Protein AF-A0A4D7AX59-F1 (afdb_monomer_lite)

Radius of gyration: 14.06 Å; chains: 1; bounding box: 35×27×34 Å

pLDDT: mean 83.01, std 13.55, range [35.59, 96.44]

Foldseek 3Di:
DQQLALADAHPQLVVLVVCCVVQQWVLQQWDDDQFKIKTAGPDFDDDVPFTFGIKIWHDPDPVSCVVCVSNIDDDPHDHDPTKTKTKTLDPQVVVQVCCCVPNNDHDVQKDWDWDADPVDPNIIITIMDGHDPD

Organism: NCBI:txid1940610

Sequence (134 aa):
MRQLACRGQPAFASAVLYLGRRSVIGIDRKEGYDSITCWRTTRPTSIRGLPVHAVCGYDNDQLTQLLHPQLFSRARGTAPPSTFAIVTSAPAATAQAWATQNLGEPAPRSRWIVEASPLYSGYSELRCATSGAD

Structure (mmCIF, N/CA/C/O backbone):
data_AF-A0A4D7AX59-F1
#
_entry.id   AF-A0A4D7AX59-F1
#
loop_
_atom_site.group_PDB
_atom_site.id
_atom_site.type_symbol
_atom_site.label_atom_id
_atom_site.label_alt_id
_atom_site.label_comp_id
_atom_site.label_asym_id
_atom_site.label_entity_id
_atom_site.label_seq_id
_atom_site.pdbx_PDB_ins_code
_atom_site.Cartn_x
_atom_site.Cartn_y
_atom_site.Cartn_z
_atom_site.occupancy
_atom_site.B_iso_or_equiv
_atom_site.auth_seq_id
_atom_site.auth_comp_id
_atom_site.auth_asym_id
_atom_site.auth_atom_id
_atom_site.pdbx_PDB_model_num
ATOM 1 N N . MET A 1 1 ? 1.984 -14.821 10.572 1.00 36.28 1 MET A N 1
ATOM 2 C CA . MET A 1 1 ? 1.320 -13.500 10.468 1.00 36.28 1 MET A CA 1
ATOM 3 C C . MET A 1 1 ? 2.185 -12.396 11.117 1.00 36.28 1 MET A C 1
ATOM 5 O O . MET A 1 1 ? 1.709 -11.677 11.978 1.00 36.28 1 MET A O 1
ATOM 9 N N . ARG A 1 2 ? 3.478 -12.285 10.745 1.00 42.78 2 ARG A N 1
ATOM 10 C CA . ARG A 1 2 ? 4.468 -11.353 11.349 1.00 42.78 2 ARG A CA 1
ATOM 11 C C . ARG A 1 2 ? 5.002 -10.282 10.372 1.00 42.78 2 ARG A C 1
ATOM 13 O O . ARG A 1 2 ? 5.809 -9.459 10.772 1.00 42.78 2 ARG A O 1
ATOM 20 N N . GLN A 1 3 ? 4.563 -10.294 9.109 1.00 45.09 3 GLN A N 1
ATOM 21 C CA . GLN A 1 3 ? 5.112 -9.448 8.031 1.00 45.09 3 GLN A CA 1
ATOM 22 C C . GLN A 1 3 ? 4.476 -8.051 7.918 1.00 45.09 3 GLN A C 1
ATOM 24 O O . GLN A 1 3 ? 4.989 -7.221 7.183 1.00 45.09 3 GLN A O 1
ATOM 29 N N . LEU A 1 4 ? 3.395 -7.777 8.656 1.00 53.56 4 LEU A N 1
ATOM 30 C CA . LEU A 1 4 ? 2.784 -6.443 8.767 1.00 53.56 4 LEU A CA 1
ATOM 31 C C . LEU A 1 4 ? 3.225 -5.712 10.043 1.00 53.56 4 LEU A C 1
ATOM 33 O O . LEU A 1 4 ? 2.526 -4.833 10.518 1.00 53.56 4 LEU A O 1
ATOM 37 N N . ALA A 1 5 ? 4.339 -6.102 10.659 1.00 62.59 5 ALA A N 1
ATOM 38 C CA . ALA A 1 5 ? 4.890 -5.353 11.781 1.00 62.59 5 ALA A CA 1
ATOM 39 C C . ALA A 1 5 ? 5.864 -4.304 11.234 1.00 62.59 5 ALA A C 1
ATOM 41 O O . ALA A 1 5 ? 6.707 -4.645 10.405 1.00 62.59 5 ALA A O 1
ATOM 42 N N . CYS A 1 6 ? 5.808 -3.061 11.722 1.00 72.38 6 CYS A N 1
ATOM 43 C CA . CYS A 1 6 ? 6.794 -2.032 11.373 1.00 72.38 6 CYS A CA 1
ATOM 44 C C . CYS A 1 6 ? 8.101 -2.253 12.154 1.00 72.38 6 CYS A C 1
ATOM 46 O O . CYS A 1 6 ? 8.509 -1.444 12.982 1.00 72.38 6 CYS A O 1
ATOM 48 N N . ARG A 1 7 ? 8.702 -3.433 11.949 1.00 68.56 7 ARG A N 1
ATOM 49 C CA . ARG A 1 7 ? 9.984 -3.880 12.522 1.00 68.56 7 ARG A CA 1
ATOM 50 C C . ARG A 1 7 ? 11.114 -3.908 11.490 1.00 68.56 7 ARG A C 1
ATOM 52 O O . ARG A 1 7 ? 12.261 -4.115 11.857 1.00 68.56 7 ARG A O 1
ATOM 59 N N . GLY A 1 8 ? 10.766 -3.742 10.221 1.00 66.44 8 GLY A N 1
ATOM 60 C CA . GLY A 1 8 ? 11.649 -3.738 9.064 1.00 66.44 8 GLY A CA 1
ATOM 61 C C . GLY A 1 8 ? 10.801 -3.677 7.797 1.00 66.44 8 GLY A C 1
ATOM 62 O O . GLY A 1 8 ? 9.606 -3.991 7.835 1.00 66.44 8 GLY A O 1
ATOM 63 N N . GLN A 1 9 ? 11.392 -3.257 6.682 1.00 64.56 9 GLN A N 1
ATOM 64 C CA . GLN A 1 9 ? 10.681 -3.254 5.407 1.00 64.56 9 GLN A CA 1
ATOM 65 C C . GLN A 1 9 ? 10.483 -4.695 4.919 1.00 64.56 9 GLN A C 1
ATOM 67 O O . GLN A 1 9 ? 11.432 -5.484 4.940 1.00 64.56 9 GLN A O 1
ATOM 72 N N . PRO A 1 10 ? 9.265 -5.091 4.513 1.00 66.75 10 PRO A N 1
ATOM 73 C CA . PRO A 1 10 ? 9.061 -6.417 3.951 1.00 66.75 10 PRO A CA 1
ATOM 74 C C . PRO A 1 10 ? 9.767 -6.514 2.593 1.00 66.75 10 PRO A C 1
ATOM 76 O O . PRO A 1 10 ? 9.719 -5.575 1.803 1.00 66.75 10 PRO A O 1
ATOM 79 N N . ALA A 1 11 ? 10.364 -7.673 2.300 1.00 76.31 11 ALA A N 1
ATOM 80 C CA . ALA A 1 11 ? 10.923 -7.960 0.981 1.00 76.31 11 ALA A CA 1
ATOM 81 C C . ALA A 1 11 ? 9.810 -7.883 -0.077 1.00 76.31 11 ALA A C 1
ATOM 83 O O . ALA A 1 11 ? 8.928 -8.751 -0.136 1.00 76.31 11 ALA A O 1
ATOM 84 N N . PHE A 1 12 ? 9.840 -6.826 -0.887 1.00 81.06 12 PHE A N 1
ATOM 85 C CA . PHE A 1 12 ? 8.729 -6.425 -1.744 1.00 81.06 12 PHE A CA 1
ATOM 86 C C . PHE A 1 12 ? 8.370 -7.508 -2.761 1.00 81.06 12 PHE A C 1
ATOM 88 O O . PHE A 1 12 ? 7.222 -7.959 -2.807 1.00 81.06 12 PHE A O 1
ATOM 95 N N . ALA A 1 13 ? 9.363 -7.999 -3.510 1.00 86.06 13 ALA A N 1
ATOM 96 C CA . ALA A 1 13 ? 9.144 -9.020 -4.530 1.00 86.06 13 ALA A CA 1
ATOM 97 C C . ALA A 1 13 ? 8.510 -10.292 -3.947 1.00 86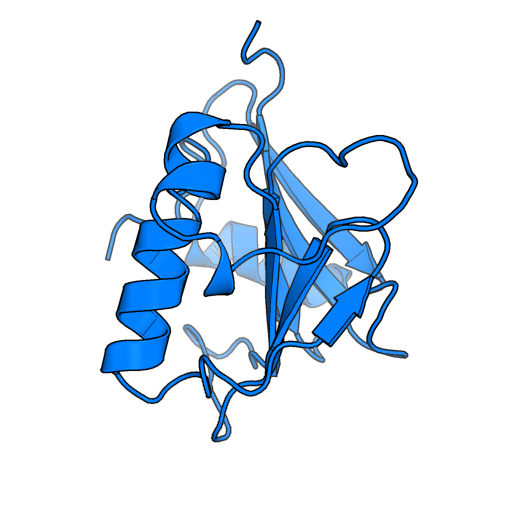.06 13 ALA A C 1
ATOM 99 O O . ALA A 1 13 ? 7.544 -10.819 -4.498 1.00 86.06 13 ALA A O 1
ATOM 100 N N . SER A 1 14 ? 8.987 -10.747 -2.784 1.00 85.88 14 SER A N 1
ATOM 101 C CA . SER A 1 14 ? 8.437 -11.930 -2.109 1.00 85.88 14 SER A CA 1
ATOM 102 C C . SER A 1 14 ? 6.974 -11.736 -1.703 1.00 85.88 14 SER A C 1
ATOM 104 O O . SER A 1 14 ? 6.156 -12.639 -1.894 1.00 85.88 14 SER A O 1
ATOM 106 N N . ALA A 1 15 ? 6.624 -10.560 -1.173 1.00 86.75 15 ALA A N 1
ATOM 107 C CA . ALA A 1 15 ? 5.253 -10.243 -0.785 1.00 86.75 15 ALA A CA 1
ATOM 108 C C . ALA A 1 15 ? 4.315 -10.200 -2.003 1.00 86.75 15 ALA A C 1
ATOM 110 O O . ALA A 1 15 ? 3.265 -10.845 -1.994 1.00 86.75 15 ALA A O 1
ATOM 111 N N . VAL A 1 16 ? 4.711 -9.508 -3.075 1.00 89.75 16 VAL A N 1
ATOM 112 C CA . VAL A 1 16 ? 3.919 -9.397 -4.311 1.00 89.75 16 VAL A CA 1
ATOM 113 C C . VAL A 1 16 ? 3.742 -10.762 -4.979 1.00 89.75 16 VAL A C 1
ATOM 115 O O . VAL A 1 16 ? 2.620 -11.138 -5.319 1.00 89.75 16 VAL A O 1
ATOM 118 N N . LEU A 1 17 ? 4.810 -11.558 -5.097 1.00 91.19 17 LEU A N 1
ATOM 119 C CA . LEU A 1 17 ? 4.739 -12.914 -5.653 1.00 91.19 17 LEU A CA 1
ATOM 120 C C . LEU A 1 17 ? 3.806 -13.813 -4.837 1.00 91.19 17 LEU A C 1
ATOM 122 O O . LEU A 1 17 ? 3.019 -14.571 -5.410 1.00 91.19 17 LEU A O 1
ATOM 126 N N . TYR A 1 18 ? 3.855 -13.723 -3.505 1.00 90.75 18 TYR A N 1
ATOM 127 C CA . TYR A 1 18 ? 2.951 -14.473 -2.638 1.00 90.75 18 TYR A CA 1
ATOM 128 C C . TYR A 1 18 ? 1.486 -14.065 -2.853 1.00 90.75 18 TYR A C 1
ATOM 130 O O . TYR A 1 18 ? 0.624 -14.933 -3.011 1.00 90.75 18 TYR A O 1
ATOM 138 N N . LEU A 1 19 ? 1.196 -12.762 -2.908 1.00 91.56 19 LEU A N 1
ATOM 139 C CA . LEU A 1 19 ? -0.156 -12.247 -3.148 1.00 91.56 19 LEU A CA 1
ATOM 140 C C . LEU A 1 19 ? -0.686 -12.641 -4.534 1.00 91.56 19 LEU A C 1
ATOM 142 O O . LEU A 1 19 ? -1.850 -13.032 -4.648 1.00 91.56 19 LEU A O 1
ATOM 146 N N . GLY A 1 20 ? 0.168 -12.603 -5.560 1.00 92.88 20 GLY A N 1
ATOM 147 C CA . GLY A 1 20 ? -0.162 -13.045 -6.915 1.00 92.88 20 GLY A CA 1
ATOM 148 C C . GLY A 1 20 ? -0.486 -14.539 -6.974 1.00 92.88 20 GLY A C 1
ATOM 149 O O . GLY A 1 20 ? -1.531 -14.924 -7.493 1.00 92.88 20 GLY A O 1
ATOM 150 N N . ARG A 1 21 ? 0.339 -15.391 -6.345 1.00 93.69 21 ARG A N 1
ATOM 151 C CA . ARG A 1 21 ? 0.084 -16.845 -6.242 1.00 93.69 21 ARG A CA 1
ATOM 152 C C . ARG A 1 21 ? -1.215 -17.182 -5.512 1.00 93.69 21 ARG A C 1
ATOM 154 O O . ARG A 1 21 ? -1.817 -18.216 -5.776 1.00 93.69 21 ARG A O 1
ATOM 161 N N . ARG A 1 22 ? -1.642 -16.330 -4.578 1.00 92.94 22 ARG A N 1
ATOM 162 C CA . ARG A 1 22 ? -2.916 -16.465 -3.854 1.00 92.94 22 ARG A CA 1
ATOM 163 C C . ARG A 1 22 ? -4.096 -15.815 -4.581 1.00 92.94 22 ARG A C 1
ATOM 165 O O . ARG A 1 22 ? -5.186 -15.769 -4.014 1.00 92.94 22 ARG A O 1
ATOM 172 N N . SER A 1 23 ? -3.872 -15.287 -5.785 1.00 93.62 23 SER A N 1
ATOM 173 C CA . SER A 1 23 ? -4.853 -14.545 -6.581 1.00 93.62 23 SER A CA 1
ATOM 174 C C . SER A 1 23 ? -5.493 -13.383 -5.821 1.00 93.62 23 SER A C 1
ATOM 176 O O . SER A 1 23 ? -6.610 -12.986 -6.136 1.00 93.62 23 SER A O 1
ATOM 178 N N . VAL A 1 24 ? -4.801 -12.834 -4.813 1.00 94.12 24 VAL A N 1
ATOM 179 C CA . VAL A 1 24 ? -5.242 -11.628 -4.096 1.00 94.12 24 VAL A CA 1
ATOM 180 C C . VAL A 1 24 ? -5.067 -10.411 -4.996 1.00 94.12 24 VAL A C 1
ATOM 182 O O . VAL A 1 24 ? -5.899 -9.514 -4.971 1.00 94.12 24 VAL A O 1
ATOM 185 N N . ILE A 1 25 ? -4.025 -10.422 -5.827 1.00 94.88 25 ILE A N 1
ATOM 186 C CA . ILE A 1 25 ? -3.751 -9.433 -6.870 1.00 94.88 25 ILE A CA 1
ATOM 187 C C . ILE A 1 25 ? -3.567 -10.135 -8.218 1.00 94.88 25 ILE A C 1
ATOM 189 O O . ILE A 1 25 ? -3.153 -11.295 -8.268 1.00 94.88 25 ILE A O 1
ATOM 193 N N . GLY A 1 26 ? -3.856 -9.435 -9.314 1.00 92.75 26 GLY A N 1
ATOM 194 C CA . GLY A 1 26 ? -3.485 -9.889 -10.654 1.00 92.75 26 GLY A CA 1
ATOM 195 C C . GLY A 1 26 ? -2.071 -9.423 -10.968 1.00 92.75 26 GLY A C 1
ATOM 196 O O . GLY A 1 26 ? -1.888 -8.244 -11.240 1.00 92.75 26 GLY A O 1
ATOM 197 N N . ILE A 1 27 ? -1.082 -10.319 -10.921 1.00 89.62 27 ILE A N 1
ATOM 198 C CA . ILE A 1 27 ? 0.339 -9.941 -11.030 1.00 89.62 27 ILE A CA 1
ATOM 199 C C . ILE A 1 27 ? 0.679 -9.230 -12.352 1.00 89.62 27 ILE A C 1
ATOM 201 O O . ILE A 1 27 ? 1.490 -8.306 -12.359 1.00 89.62 27 ILE A O 1
ATOM 205 N N . ASP A 1 28 ? -0.021 -9.590 -13.431 1.00 88.81 28 ASP A N 1
ATOM 206 C CA . ASP A 1 28 ? 0.131 -9.000 -14.768 1.00 88.81 28 ASP A CA 1
ATOM 207 C C . ASP A 1 28 ? -0.677 -7.704 -14.958 1.00 88.81 28 ASP A C 1
ATOM 209 O O . ASP A 1 28 ? -0.565 -7.037 -15.982 1.00 88.81 28 ASP A O 1
ATOM 213 N N . ARG A 1 29 ? -1.503 -7.323 -13.975 1.00 89.81 29 ARG A N 1
ATOM 214 C CA . ARG A 1 29 ? -2.347 -6.116 -13.994 1.00 89.81 29 ARG A CA 1
ATOM 215 C C . ARG A 1 29 ? -1.727 -5.013 -13.139 1.00 89.81 29 ARG A C 1
ATOM 217 O O . ARG A 1 29 ? -2.369 -4.492 -12.228 1.00 89.81 29 ARG A O 1
ATOM 224 N N . LYS A 1 30 ? -0.451 -4.729 -13.393 1.00 90.69 30 LYS A N 1
ATOM 225 C CA . LYS A 1 30 ? 0.310 -3.715 -12.661 1.00 90.69 30 LYS A CA 1
ATOM 226 C C . LYS A 1 30 ? 0.094 -2.317 -13.240 1.00 90.69 30 LYS A C 1
ATOM 228 O O . LYS A 1 30 ? 0.023 -2.150 -14.455 1.00 90.69 30 LYS A O 1
ATOM 233 N N . GLU A 1 31 ? 0.049 -1.322 -12.367 1.00 90.00 31 GLU A N 1
ATOM 234 C CA . GLU A 1 31 ? -0.012 0.104 -12.700 1.00 90.00 31 GLU A CA 1
ATOM 235 C C . GLU A 1 31 ? 1.295 0.767 -12.239 1.00 90.00 31 GLU A C 1
ATOM 237 O O . GLU A 1 31 ? 1.752 0.515 -11.124 1.00 90.00 31 GLU A O 1
ATOM 242 N N . GLY A 1 32 ? 1.925 1.571 -13.097 1.00 86.25 32 GLY A N 1
ATOM 243 C CA . GLY A 1 32 ? 3.197 2.236 -12.797 1.00 86.25 32 GLY A CA 1
ATOM 244 C C . GLY A 1 32 ? 3.033 3.739 -12.575 1.00 86.25 32 GLY A C 1
ATOM 245 O O . GLY A 1 32 ? 2.354 4.397 -13.360 1.00 86.25 32 GLY A O 1
ATOM 246 N N . TYR A 1 33 ? 3.692 4.285 -11.550 1.00 81.56 33 TYR A N 1
ATOM 247 C CA . TYR A 1 33 ? 3.769 5.723 -11.270 1.00 81.56 33 TYR A CA 1
ATOM 248 C C . TYR A 1 33 ? 5.108 6.061 -10.613 1.00 81.56 33 TYR A C 1
ATOM 250 O O . TYR A 1 33 ? 5.393 5.547 -9.544 1.00 81.56 33 TYR A O 1
ATOM 258 N N . ASP A 1 34 ? 5.931 6.902 -11.242 1.00 75.50 34 ASP A N 1
ATOM 259 C CA . ASP A 1 34 ? 7.224 7.360 -10.696 1.00 75.50 34 ASP A CA 1
ATOM 260 C C . ASP A 1 34 ? 8.059 6.245 -10.020 1.00 75.50 34 ASP A C 1
ATOM 262 O O . ASP A 1 34 ? 8.322 6.235 -8.820 1.00 75.50 34 ASP A O 1
ATOM 266 N N . SER A 1 35 ? 8.393 5.219 -10.811 1.00 80.81 35 SER A N 1
ATOM 267 C CA . SER A 1 35 ? 9.054 3.958 -10.415 1.00 80.81 35 SER A CA 1
ATOM 268 C C . SER A 1 35 ? 8.258 3.052 -9.461 1.00 80.81 35 SER A C 1
ATOM 270 O O . SER A 1 35 ? 8.496 1.845 -9.436 1.00 80.81 35 SER A O 1
ATOM 272 N N . ILE A 1 36 ? 7.251 3.564 -8.755 1.00 85.75 36 ILE A N 1
ATOM 273 C CA . ILE A 1 36 ? 6.315 2.768 -7.956 1.00 85.75 36 ILE A CA 1
ATOM 274 C C . ILE A 1 36 ? 5.492 1.881 -8.882 1.00 85.75 36 ILE A C 1
ATOM 276 O O . ILE A 1 36 ? 5.048 2.282 -9.959 1.00 85.75 36 ILE A O 1
ATOM 280 N N . THR A 1 37 ? 5.284 0.646 -8.444 1.00 90.00 37 THR A N 1
ATOM 281 C CA . THR A 1 37 ? 4.371 -0.295 -9.081 1.00 90.00 37 THR A CA 1
ATOM 282 C C . THR A 1 37 ? 3.269 -0.673 -8.109 1.00 90.00 37 THR A C 1
ATOM 284 O O . THR A 1 37 ? 3.539 -0.993 -6.952 1.00 90.00 37 THR A O 1
ATOM 287 N N . CYS A 1 38 ? 2.031 -0.637 -8.582 1.00 91.38 38 CYS A N 1
ATOM 288 C CA . CYS A 1 38 ? 0.840 -0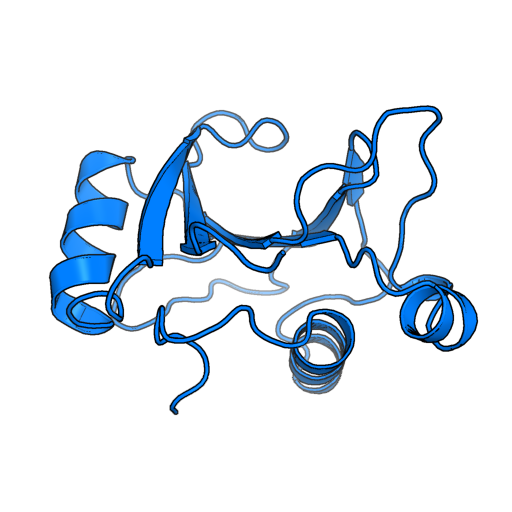.960 -7.817 1.00 91.38 38 CYS A CA 1
ATOM 289 C C . CYS A 1 38 ? 0.073 -2.119 -8.449 1.00 91.38 38 CYS A C 1
ATOM 291 O O . CYS A 1 38 ? 0.005 -2.242 -9.670 1.00 91.38 38 CYS A O 1
ATOM 293 N N . TRP A 1 39 ? -0.572 -2.929 -7.613 1.00 94.12 39 TRP A N 1
ATOM 294 C CA . TRP A 1 39 ? -1.493 -3.978 -8.038 1.00 94.12 39 TRP A CA 1
ATOM 295 C C . TRP A 1 39 ? -2.786 -3.878 -7.251 1.00 94.12 39 TRP A C 1
ATOM 297 O O . TRP A 1 39 ? -2.786 -3.996 -6.020 1.00 94.12 39 TRP A O 1
ATOM 307 N N . ARG A 1 40 ? -3.900 -3.714 -7.964 1.00 95.38 40 ARG A N 1
ATOM 308 C CA . ARG A 1 40 ? -5.225 -3.777 -7.353 1.00 95.38 40 ARG A CA 1
ATOM 309 C C . ARG A 1 40 ? -5.541 -5.191 -6.890 1.00 95.38 40 ARG A C 1
ATOM 311 O O . ARG A 1 40 ? -5.154 -6.188 -7.509 1.00 95.38 40 ARG A O 1
ATOM 318 N N . THR A 1 41 ? -6.294 -5.261 -5.805 1.00 95.62 41 THR A N 1
ATOM 319 C CA . THR A 1 41 ? -6.884 -6.509 -5.342 1.00 95.62 41 THR A CA 1
ATOM 320 C C . THR A 1 41 ? -7.915 -7.005 -6.355 1.00 95.62 41 THR A C 1
ATOM 322 O O . THR A 1 41 ? -8.647 -6.227 -6.962 1.00 95.62 41 THR A O 1
ATOM 325 N N . THR A 1 42 ? -7.962 -8.316 -6.578 1.00 94.62 42 THR A N 1
ATOM 326 C CA . THR A 1 42 ? -8.889 -8.943 -7.542 1.00 94.62 42 THR A CA 1
ATOM 327 C C . THR A 1 42 ? -10.320 -9.027 -7.017 1.00 94.62 42 THR A C 1
ATOM 329 O O . THR A 1 42 ? -11.255 -9.230 -7.788 1.00 94.62 42 THR A O 1
ATOM 332 N N . ARG A 1 43 ? -10.485 -8.903 -5.699 1.00 91.75 43 ARG A N 1
ATOM 333 C CA . ARG A 1 43 ? -11.746 -9.007 -4.967 1.00 91.75 43 ARG A CA 1
ATOM 334 C C . ARG A 1 43 ? -11.695 -8.133 -3.715 1.00 91.75 43 ARG A C 1
ATOM 336 O O . ARG A 1 43 ? -10.589 -7.888 -3.220 1.00 91.75 43 ARG A O 1
ATOM 343 N N . PRO A 1 44 ? -12.855 -7.742 -3.149 1.00 91.50 44 PRO A N 1
ATOM 344 C CA . PRO A 1 44 ? -12.905 -7.040 -1.873 1.00 91.50 44 PRO A CA 1
ATOM 345 C C . PRO A 1 44 ? -12.060 -7.765 -0.823 1.00 91.50 44 PRO A C 1
ATOM 347 O O . PRO A 1 44 ? -12.314 -8.923 -0.488 1.00 91.50 44 PRO A O 1
ATOM 350 N N . THR A 1 45 ? -11.011 -7.096 -0.355 1.00 93.44 45 THR A N 1
ATOM 351 C CA . THR A 1 45 ? -1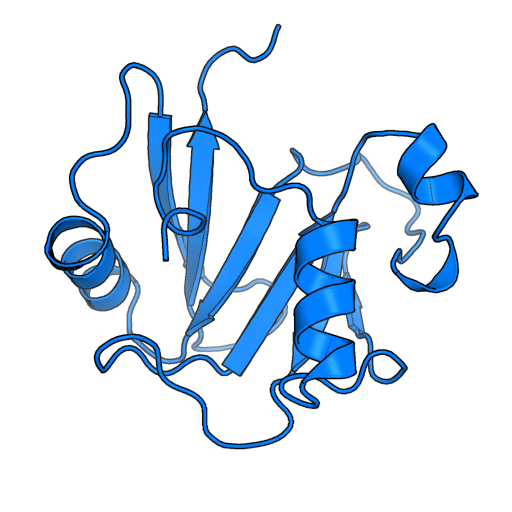0.039 -7.649 0.585 1.00 93.44 45 THR A CA 1
ATOM 352 C C . THR A 1 45 ? -9.997 -6.754 1.809 1.00 93.44 45 THR A C 1
ATOM 354 O O . THR A 1 45 ? -10.046 -5.531 1.694 1.00 93.44 45 THR A O 1
ATOM 357 N N . SER A 1 46 ? -9.907 -7.349 2.994 1.00 93.06 46 SER A N 1
ATOM 358 C CA . SER A 1 46 ? -9.703 -6.597 4.224 1.00 93.06 46 SER A CA 1
ATOM 359 C C . SER A 1 46 ? -8.691 -7.282 5.128 1.00 93.06 46 SER A C 1
ATOM 361 O O . SER A 1 46 ? -8.552 -8.507 5.139 1.00 93.06 46 SER A O 1
ATOM 363 N N . ILE A 1 47 ? -7.961 -6.476 5.891 1.00 90.06 47 ILE A N 1
ATOM 364 C CA . ILE A 1 47 ? -7.034 -6.952 6.914 1.00 90.06 47 ILE A CA 1
ATOM 365 C C . ILE A 1 47 ? -7.592 -6.470 8.240 1.00 90.06 47 ILE A C 1
ATOM 367 O O . ILE A 1 47 ? -7.569 -5.277 8.520 1.00 90.06 47 ILE A O 1
ATOM 371 N N . ARG A 1 48 ? -8.127 -7.391 9.050 1.00 91.12 48 ARG A N 1
ATOM 372 C CA . ARG A 1 48 ? -8.716 -7.063 10.363 1.00 91.12 48 ARG A CA 1
ATOM 373 C C . ARG A 1 48 ? -9.659 -5.849 10.291 1.00 91.12 48 ARG A C 1
ATOM 375 O O . ARG A 1 48 ? -9.509 -4.889 11.039 1.00 91.12 48 ARG A O 1
ATOM 382 N N . GLY A 1 49 ? -10.566 -5.863 9.315 1.00 92.31 49 GLY A N 1
ATOM 383 C CA . GLY A 1 49 ? -11.550 -4.798 9.103 1.00 92.31 49 GLY A CA 1
ATOM 384 C C . GLY A 1 49 ? -11.075 -3.589 8.289 1.00 92.31 49 GLY A C 1
ATOM 385 O O . GLY A 1 49 ? -11.928 -2.842 7.823 1.00 92.31 49 GLY A O 1
ATOM 386 N N . LEU A 1 50 ? -9.772 -3.403 8.035 1.00 94.56 50 LEU A N 1
ATOM 387 C CA . LEU A 1 50 ? -9.304 -2.340 7.138 1.00 94.56 50 LEU A CA 1
ATOM 388 C C . LEU A 1 50 ? -9.493 -2.770 5.675 1.00 94.56 50 LEU A C 1
ATOM 390 O O . LEU A 1 50 ? -8.899 -3.779 5.284 1.00 94.56 50 LEU A O 1
ATOM 394 N N . PRO A 1 51 ? -10.274 -2.044 4.854 1.00 95.75 51 PRO A N 1
ATOM 395 C CA . PRO A 1 51 ? -10.427 -2.366 3.439 1.00 95.75 51 PRO A CA 1
ATOM 396 C C . PRO A 1 51 ? -9.116 -2.117 2.690 1.00 95.75 51 PRO A C 1
ATOM 398 O O . PRO A 1 51 ? -8.503 -1.063 2.839 1.00 95.75 51 PRO A O 1
ATOM 401 N N . VAL A 1 52 ? -8.698 -3.070 1.865 1.00 95.00 52 VAL A N 1
ATOM 402 C CA . VAL A 1 52 ? -7.482 -2.993 1.049 1.00 95.00 52 VAL A CA 1
ATOM 403 C C . VAL A 1 52 ? -7.869 -3.052 -0.416 1.00 95.00 52 VAL A C 1
ATOM 405 O O . VAL A 1 52 ? -8.514 -4.002 -0.854 1.00 95.00 52 VAL A O 1
ATOM 408 N N . HIS A 1 53 ? -7.445 -2.042 -1.167 1.00 95.50 53 HIS A N 1
ATOM 409 C CA . HIS A 1 53 ? -7.772 -1.887 -2.583 1.00 95.50 53 HIS A CA 1
ATOM 410 C C . HIS A 1 53 ? -6.607 -2.212 -3.491 1.00 95.50 53 HIS A C 1
ATOM 412 O O . HIS A 1 53 ? -6.809 -2.825 -4.535 1.00 95.50 53 HIS A O 1
ATOM 418 N N . ALA A 1 54 ? -5.396 -1.860 -3.079 1.00 94.81 54 ALA A N 1
ATOM 419 C CA . ALA A 1 54 ? -4.183 -2.175 -3.808 1.00 94.81 54 ALA A CA 1
ATOM 420 C C . ALA A 1 54 ? -3.003 -2.350 -2.851 1.00 94.81 54 ALA A C 1
ATOM 422 O O . ALA A 1 54 ? -3.049 -1.946 -1.686 1.00 94.81 54 ALA A O 1
ATOM 423 N N . VAL A 1 55 ? -1.940 -2.952 -3.367 1.00 92.56 55 VAL A N 1
ATOM 424 C CA . VAL A 1 55 ? -0.606 -2.902 -2.768 1.00 92.56 55 VAL A CA 1
ATOM 425 C C . VAL A 1 55 ? 0.319 -2.196 -3.740 1.00 92.56 55 VAL A C 1
ATOM 427 O O . VAL A 1 55 ? 0.242 -2.438 -4.943 1.00 92.56 55 VAL A O 1
ATOM 430 N N . CYS A 1 56 ? 1.164 -1.320 -3.223 1.00 90.00 56 CYS A N 1
ATOM 431 C CA . CYS A 1 56 ? 2.098 -0.532 -4.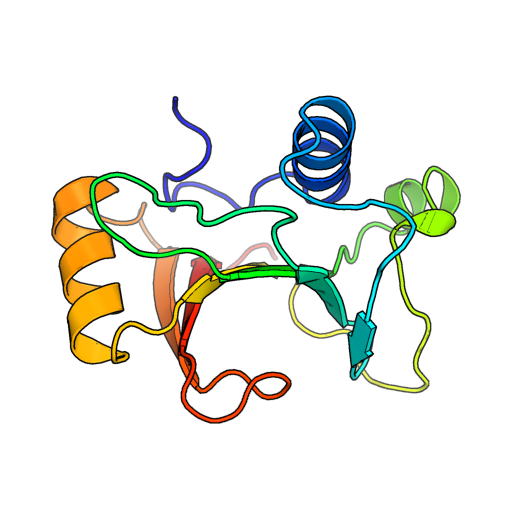009 1.00 90.00 56 CYS A CA 1
ATOM 432 C C . CYS A 1 56 ? 3.503 -0.690 -3.457 1.00 90.00 56 CYS A C 1
ATOM 434 O O . CYS A 1 56 ? 3.694 -0.981 -2.274 1.00 90.00 56 CYS A O 1
ATOM 436 N N . GLY A 1 57 ? 4.493 -0.473 -4.307 1.00 85.75 57 GLY A N 1
ATOM 437 C CA . GLY A 1 57 ? 5.842 -0.279 -3.830 1.00 85.75 57 GLY A CA 1
ATOM 438 C C . GLY A 1 57 ? 6.901 -0.280 -4.905 1.00 85.75 57 GLY A C 1
ATOM 439 O O . GLY A 1 57 ? 6.628 -0.290 -6.106 1.00 85.75 57 GLY A O 1
ATOM 440 N N . TYR A 1 58 ? 8.125 -0.243 -4.412 1.00 83.06 58 TYR A N 1
ATOM 441 C CA . TYR A 1 58 ? 9.354 -0.231 -5.176 1.00 83.06 58 TYR A CA 1
ATOM 442 C C . TYR A 1 58 ? 10.425 -0.959 -4.367 1.00 83.06 58 TYR A C 1
ATOM 444 O O . TYR A 1 58 ? 10.361 -0.972 -3.136 1.00 83.06 58 TYR A O 1
ATOM 452 N N . ASP A 1 59 ? 11.399 -1.543 -5.053 1.00 77.94 59 ASP A N 1
ATOM 453 C CA . ASP A 1 59 ? 12.558 -2.168 -4.427 1.00 77.94 59 ASP A CA 1
ATOM 454 C C . ASP A 1 59 ? 13.818 -1.521 -4.999 1.00 77.94 59 ASP A C 1
ATOM 456 O O . ASP A 1 59 ? 13.959 -1.455 -6.217 1.00 77.94 59 ASP A O 1
ATOM 460 N N . ASN A 1 60 ? 14.705 -1.015 -4.141 1.00 74.31 60 ASN A N 1
ATOM 461 C CA . ASN A 1 60 ? 15.976 -0.410 -4.559 1.00 74.31 60 ASN A CA 1
ATOM 462 C C . ASN A 1 60 ? 17.054 -1.467 -4.854 1.00 74.31 60 ASN A C 1
ATOM 464 O O . ASN A 1 60 ? 18.087 -1.133 -5.435 1.00 74.31 60 ASN A O 1
ATOM 468 N N . ASP A 1 61 ? 16.841 -2.727 -4.462 1.00 78.81 61 ASP A N 1
ATOM 469 C CA . ASP A 1 61 ? 17.816 -3.790 -4.674 1.00 78.81 61 ASP A CA 1
ATOM 470 C C . ASP A 1 61 ? 17.916 -4.163 -6.162 1.00 78.81 61 ASP A C 1
ATOM 472 O O . ASP A 1 61 ? 16.990 -4.717 -6.766 1.00 78.81 61 ASP A O 1
ATOM 476 N N . GLN A 1 62 ? 19.070 -3.869 -6.768 1.00 80.81 62 GLN A N 1
ATOM 477 C CA . GLN A 1 62 ? 19.311 -4.123 -8.191 1.00 80.81 62 GLN A CA 1
ATOM 478 C C . GLN A 1 62 ? 19.188 -5.607 -8.540 1.00 80.81 62 GLN A C 1
ATOM 480 O O . GLN A 1 62 ? 18.675 -5.940 -9.609 1.00 80.81 62 GLN A O 1
ATOM 485 N N . LEU A 1 63 ? 19.629 -6.503 -7.650 1.00 83.62 63 LEU A N 1
ATOM 486 C CA . LEU A 1 63 ? 19.547 -7.940 -7.888 1.00 83.62 63 LEU A CA 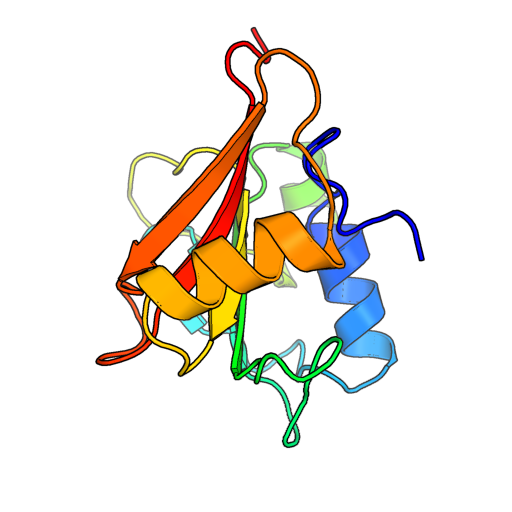1
ATOM 487 C C . LEU A 1 63 ? 18.085 -8.393 -7.961 1.00 83.62 63 LEU A C 1
ATOM 489 O O . LEU A 1 63 ? 17.704 -9.086 -8.901 1.00 83.62 63 LEU A O 1
ATOM 493 N N . THR A 1 64 ? 17.243 -7.942 -7.035 1.00 82.69 64 THR A N 1
ATOM 494 C CA . THR A 1 64 ? 15.804 -8.222 -7.034 1.00 82.69 64 THR A CA 1
ATOM 495 C C . THR A 1 64 ? 15.132 -7.677 -8.293 1.00 82.69 64 THR A C 1
ATOM 497 O O . THR A 1 64 ? 14.333 -8.384 -8.913 1.00 82.69 64 THR A O 1
ATOM 500 N N . GLN A 1 65 ? 15.489 -6.467 -8.736 1.00 83.50 65 GLN A N 1
ATOM 501 C CA . GLN A 1 65 ? 14.984 -5.917 -9.999 1.00 83.50 65 GLN A CA 1
ATOM 502 C C . GLN A 1 65 ? 15.411 -6.733 -11.229 1.00 83.50 65 GLN A C 1
ATOM 504 O O . GLN A 1 65 ? 14.628 -6.868 -12.169 1.00 83.50 65 GLN A O 1
ATOM 509 N N . LEU A 1 66 ? 16.629 -7.285 -11.233 1.00 85.06 66 LEU A N 1
ATOM 510 C CA . LEU A 1 66 ? 17.141 -8.137 -12.313 1.00 85.06 66 LEU A CA 1
ATOM 511 C C . LEU A 1 66 ? 16.505 -9.532 -12.315 1.00 85.06 66 LEU A C 1
ATOM 513 O O . LEU A 1 66 ? 16.242 -10.077 -13.384 1.00 85.06 66 LEU A O 1
ATOM 517 N N . LEU A 1 67 ? 16.242 -10.104 -11.137 1.00 88.31 67 LEU A N 1
ATOM 518 C CA . LEU A 1 67 ? 15.621 -11.423 -10.983 1.00 88.31 67 LEU A CA 1
ATOM 519 C C . LEU A 1 67 ? 14.105 -11.397 -11.217 1.00 88.31 67 LEU A C 1
ATOM 521 O O . LEU A 1 67 ? 13.519 -12.404 -11.623 1.00 88.31 67 LEU A O 1
ATOM 525 N N . HIS A 1 68 ? 13.458 -10.260 -10.961 1.00 87.94 68 HIS A N 1
ATOM 526 C CA . HIS A 1 68 ? 12.010 -10.103 -11.077 1.00 87.94 68 HIS A CA 1
ATOM 527 C C . HIS A 1 68 ? 11.599 -8.856 -11.883 1.00 87.94 68 HIS A C 1
ATOM 529 O O . HIS A 1 68 ? 10.769 -8.071 -11.413 1.00 87.94 68 HIS A O 1
ATOM 535 N N . PRO A 1 69 ? 12.112 -8.657 -13.113 1.00 86.56 69 PRO A N 1
ATOM 536 C CA . PRO A 1 69 ? 11.880 -7.438 -13.894 1.00 86.56 69 PRO A CA 1
ATOM 537 C C . PRO A 1 69 ? 10.395 -7.193 -14.196 1.00 86.56 69 PRO A C 1
ATOM 539 O O . PRO A 1 69 ? 9.951 -6.053 -14.328 1.00 86.56 69 PRO A O 1
ATOM 542 N N . GLN A 1 70 ? 9.591 -8.254 -14.246 1.00 86.12 70 GLN A N 1
ATOM 543 C CA . GLN A 1 70 ? 8.148 -8.180 -14.431 1.00 86.12 70 GLN A CA 1
ATOM 544 C C . GLN A 1 70 ? 7.412 -7.493 -13.273 1.00 86.12 70 GLN A C 1
ATOM 546 O O . GLN A 1 70 ? 6.289 -7.039 -13.478 1.00 86.12 70 GLN A O 1
ATOM 551 N N . LEU A 1 71 ? 8.009 -7.368 -12.084 1.00 86.44 71 LEU A N 1
ATOM 552 C CA . LEU A 1 71 ? 7.364 -6.733 -10.928 1.00 86.44 71 LEU A CA 1
ATOM 553 C C . LEU A 1 71 ? 7.568 -5.223 -10.871 1.00 86.44 71 LEU A C 1
ATOM 555 O O . LEU A 1 71 ? 6.867 -4.550 -10.127 1.00 86.44 71 LEU A O 1
ATOM 559 N N . PHE A 1 72 ? 8.500 -4.680 -11.648 1.00 83.50 72 PHE A N 1
ATOM 560 C CA . PHE A 1 72 ? 8.898 -3.286 -11.516 1.00 83.50 72 PHE A CA 1
ATOM 561 C C . PHE A 1 72 ? 8.489 -2.480 -12.743 1.00 83.50 72 PHE A C 1
ATOM 563 O O . PHE A 1 72 ? 8.465 -2.977 -13.874 1.00 83.50 72 PHE A O 1
ATOM 570 N N . SER A 1 73 ? 8.124 -1.228 -12.505 1.00 78.19 73 SER A N 1
ATOM 571 C CA . SER A 1 73 ? 7.906 -0.213 -13.526 1.00 78.19 73 SER A CA 1
ATOM 572 C C . SER A 1 73 ? 9.163 0.642 -13.595 1.00 78.19 73 SER A C 1
ATOM 574 O O . SER A 1 73 ? 9.689 1.055 -12.566 1.00 78.19 73 SER A O 1
ATOM 576 N N . ARG A 1 74 ? 9.672 0.900 -14.801 1.00 69.75 74 ARG A N 1
ATOM 577 C CA . ARG A 1 74 ? 10.807 1.809 -14.996 1.00 69.75 74 ARG A CA 1
ATOM 578 C C . ARG A 1 74 ? 10.280 3.168 -15.436 1.00 69.75 74 ARG A C 1
ATOM 580 O O . ARG A 1 74 ? 9.855 3.307 -16.580 1.00 69.75 74 ARG A O 1
ATOM 587 N N . ALA A 1 75 ? 10.313 4.152 -14.544 1.00 64.88 75 ALA A N 1
ATOM 588 C CA . ALA A 1 75 ? 10.112 5.553 -14.904 1.00 64.88 75 ALA A CA 1
ATOM 589 C C . ALA A 1 75 ? 11.463 6.284 -14.943 1.00 64.88 75 ALA A C 1
ATOM 591 O O . ALA A 1 75 ? 12.431 5.858 -14.315 1.00 64.88 75 ALA A O 1
ATOM 592 N N . ARG A 1 76 ? 11.540 7.387 -15.700 1.00 54.78 76 ARG A N 1
ATOM 593 C CA . ARG A 1 76 ? 12.674 8.319 -15.627 1.00 54.78 76 ARG A CA 1
ATOM 594 C C . ARG A 1 76 ? 12.461 9.201 -14.395 1.00 54.78 76 ARG A C 1
ATOM 596 O O . ARG A 1 76 ? 11.651 10.115 -14.462 1.00 54.78 76 ARG A O 1
ATOM 603 N N . GLY A 1 77 ? 13.140 8.912 -13.291 1.00 56.41 77 GLY A N 1
ATOM 604 C CA . GLY A 1 77 ? 12.963 9.656 -12.043 1.00 56.41 77 GLY A CA 1
ATOM 605 C C . GLY A 1 77 ? 13.871 9.164 -10.921 1.00 56.41 77 GLY A C 1
ATOM 606 O O . GLY A 1 77 ? 14.583 8.168 -11.073 1.00 56.41 77 GLY A O 1
ATOM 607 N N . THR A 1 78 ? 13.852 9.886 -9.803 1.00 58.50 78 THR A N 1
ATOM 608 C CA . THR A 1 78 ? 14.517 9.484 -8.560 1.00 58.50 78 THR A CA 1
ATOM 609 C C . THR A 1 78 ? 13.740 8.321 -7.959 1.00 58.50 78 THR A C 1
ATOM 611 O O . THR A 1 78 ? 12.535 8.429 -7.753 1.00 58.50 78 THR A O 1
ATOM 614 N N . ALA A 1 79 ? 14.417 7.210 -7.674 1.00 57.78 79 ALA A N 1
ATOM 615 C CA . ALA A 1 79 ? 13.791 6.091 -6.987 1.00 57.78 79 ALA A CA 1
ATOM 616 C C . ALA A 1 79 ? 13.210 6.565 -5.640 1.00 57.78 79 ALA A C 1
ATOM 618 O O . ALA A 1 79 ? 13.953 7.132 -4.830 1.00 57.78 79 ALA A O 1
ATOM 619 N N . PRO A 1 80 ? 11.907 6.363 -5.377 1.00 64.81 80 PRO A N 1
ATOM 620 C CA . PRO A 1 80 ? 11.358 6.661 -4.067 1.00 64.81 80 PRO A CA 1
ATOM 621 C C . PRO A 1 80 ? 12.017 5.744 -3.027 1.00 64.81 80 PRO A C 1
ATOM 623 O O . PRO A 1 80 ? 12.486 4.650 -3.369 1.00 64.81 80 PRO A O 1
ATOM 626 N N . PRO A 1 81 ? 12.053 6.142 -1.743 1.00 59.34 81 PRO A N 1
ATOM 627 C CA . PRO A 1 81 ? 12.459 5.223 -0.693 1.00 59.34 81 PRO A CA 1
ATOM 628 C C . PRO A 1 81 ? 11.620 3.945 -0.814 1.00 59.34 81 PRO A C 1
ATOM 630 O O . PRO A 1 81 ? 10.386 4.006 -0.844 1.00 59.34 81 PRO A O 1
ATOM 633 N N . SER A 1 82 ? 12.316 2.807 -0.942 1.00 55.72 82 SER A N 1
ATOM 634 C CA . SER A 1 82 ? 11.741 1.457 -0.958 1.00 55.72 82 SER A CA 1
ATOM 635 C C . SER A 1 82 ? 10.621 1.405 0.066 1.00 55.72 82 SER A C 1
ATOM 637 O O . SER A 1 82 ? 10.862 1.678 1.237 1.00 55.72 82 SER A O 1
ATOM 639 N N . THR A 1 83 ? 9.387 1.147 -0.349 1.00 73.38 83 THR A N 1
ATOM 640 C CA . THR A 1 83 ? 8.271 1.031 0.590 1.00 73.38 83 THR A CA 1
ATOM 641 C C . THR A 1 83 ? 7.236 0.073 0.031 1.00 73.38 83 THR A C 1
ATOM 643 O O . THR A 1 83 ? 6.779 0.222 -1.095 1.00 73.38 83 THR A O 1
ATOM 646 N N . PHE A 1 84 ? 6.857 -0.926 0.828 1.00 84.38 84 PHE A N 1
ATOM 647 C CA . PHE A 1 84 ? 5.629 -1.680 0.607 1.00 84.38 84 PHE A CA 1
ATOM 648 C C . PHE A 1 84 ? 4.494 -0.908 1.279 1.00 84.38 84 PHE A C 1
ATOM 650 O O . PHE A 1 84 ? 4.510 -0.711 2.499 1.00 84.38 84 PHE A O 1
ATOM 657 N N . ALA A 1 85 ? 3.529 -0.465 0.485 1.00 89.31 85 ALA A N 1
ATOM 658 C CA . ALA A 1 85 ? 2.378 0.297 0.930 1.00 89.31 85 ALA A CA 1
ATOM 659 C C . ALA A 1 85 ? 1.082 -0.473 0.672 1.00 89.31 85 ALA A C 1
ATOM 661 O O . ALA A 1 85 ? 0.913 -1.143 -0.349 1.00 89.31 85 ALA A O 1
ATOM 662 N N . ILE A 1 86 ? 0.147 -0.350 1.607 1.00 92.19 86 ILE A N 1
ATOM 663 C CA . ILE A 1 86 ? -1.232 -0.804 1.455 1.00 92.19 86 ILE A CA 1
ATOM 664 C C . ILE A 1 86 ? -2.080 0.408 1.103 1.00 92.19 86 ILE A C 1
ATOM 666 O O . ILE A 1 86 ? -2.083 1.388 1.843 1.00 92.19 86 ILE A O 1
ATOM 670 N N . VAL A 1 87 ? -2.843 0.315 0.020 1.00 94.56 87 VAL A N 1
ATOM 671 C CA . VAL A 1 87 ? -3.814 1.336 -0.373 1.00 94.56 87 VAL A CA 1
ATOM 672 C C . VAL A 1 87 ? -5.176 0.976 0.208 1.00 94.56 87 VAL A C 1
ATOM 674 O O . VAL A 1 87 ? -5.699 -0.116 -0.033 1.00 94.56 87 VAL A O 1
ATOM 677 N N . THR A 1 88 ? -5.770 1.896 0.957 1.00 96.44 88 THR A N 1
ATOM 678 C CA . THR A 1 88 ? -7.066 1.732 1.618 1.00 96.44 88 THR A CA 1
ATOM 679 C C . THR A 1 88 ? -8.005 2.884 1.280 1.00 96.44 88 THR A C 1
ATOM 681 O O . THR A 1 88 ? -7.572 4.017 1.109 1.00 96.44 88 THR A O 1
ATOM 684 N N . SER A 1 89 ? -9.307 2.608 1.198 1.00 95.94 89 SER A N 1
ATOM 685 C CA . SER A 1 89 ? -10.336 3.652 1.095 1.00 95.94 89 SER A CA 1
ATOM 686 C C . SER A 1 89 ? -10.671 4.273 2.453 1.00 95.94 89 SER A C 1
ATOM 688 O O . SER A 1 89 ? -11.536 5.139 2.536 1.00 95.94 89 SER A O 1
ATOM 690 N N . ALA A 1 90 ? -10.052 3.796 3.538 1.00 95.56 90 ALA A N 1
ATOM 691 C CA . ALA A 1 90 ? -10.195 4.423 4.839 1.00 95.56 90 ALA A CA 1
ATOM 692 C C . ALA A 1 90 ? -9.507 5.804 4.840 1.00 95.56 90 ALA A C 1
ATOM 694 O O . ALA A 1 90 ? -8.428 5.950 4.253 1.00 95.56 90 ALA A O 1
ATOM 695 N N . PRO A 1 91 ? -10.079 6.807 5.531 1.00 93.75 91 PRO A N 1
ATOM 696 C CA . PRO A 1 91 ? -9.402 8.078 5.758 1.00 93.75 91 PRO A CA 1
ATOM 697 C C . PRO A 1 91 ? -8.067 7.883 6.484 1.00 93.75 91 PRO A C 1
ATOM 699 O O . PRO A 1 91 ? -7.931 6.974 7.309 1.00 93.75 91 PRO A O 1
ATOM 702 N N . ALA A 1 92 ? -7.109 8.780 6.244 1.00 91.38 92 ALA A N 1
ATOM 703 C CA . ALA A 1 92 ? -5.759 8.677 6.796 1.00 91.38 92 ALA A CA 1
ATOM 704 C C . ALA A 1 92 ? -5.743 8.513 8.329 1.00 91.38 92 ALA A C 1
ATOM 706 O O . ALA A 1 92 ? -5.067 7.633 8.857 1.00 91.38 92 ALA A O 1
ATOM 707 N N . ALA A 1 93 ? -6.562 9.290 9.047 1.00 91.81 93 ALA A N 1
ATOM 708 C CA . ALA A 1 93 ? -6.683 9.188 10.503 1.00 91.81 93 ALA A CA 1
ATOM 709 C C . ALA A 1 93 ? -7.168 7.798 10.964 1.00 91.81 93 ALA A C 1
ATOM 711 O O . ALA A 1 93 ? -6.656 7.246 11.937 1.00 91.81 93 ALA A O 1
ATOM 712 N N . THR A 1 94 ? -8.117 7.198 10.239 1.00 94.50 94 THR A N 1
ATOM 713 C CA . THR A 1 94 ? -8.636 5.854 10.527 1.00 94.50 94 THR A CA 1
ATOM 714 C C . THR A 1 94 ? -7.591 4.781 10.242 1.00 94.50 94 THR A C 1
ATOM 716 O O . THR A 1 94 ? -7.412 3.875 11.052 1.00 94.50 94 THR A O 1
ATOM 719 N N . ALA A 1 95 ? -6.876 4.882 9.120 1.00 93.19 95 ALA A N 1
ATOM 720 C CA . ALA A 1 95 ? -5.818 3.939 8.769 1.00 93.19 95 ALA A CA 1
ATOM 721 C C . ALA A 1 95 ? -4.639 4.007 9.759 1.00 93.19 95 ALA A C 1
ATOM 723 O O . ALA A 1 95 ? -4.114 2.965 10.156 1.00 93.19 95 ALA A O 1
ATOM 724 N N . GLN A 1 96 ? -4.282 5.210 10.222 1.00 91.62 96 GLN A N 1
ATOM 725 C CA . GLN A 1 96 ? -3.264 5.415 11.254 1.00 91.62 96 GLN A CA 1
ATOM 726 C C . GLN A 1 96 ? -3.676 4.764 12.580 1.00 91.62 96 GLN A C 1
ATOM 728 O O . GLN A 1 96 ? -2.915 3.978 13.143 1.00 91.62 96 GLN A O 1
ATOM 733 N N . ALA A 1 97 ? -4.895 5.039 13.057 1.00 92.06 97 ALA A N 1
ATOM 734 C CA . ALA A 1 97 ? -5.412 4.439 14.287 1.00 92.06 97 ALA A CA 1
ATOM 735 C C . ALA A 1 97 ? -5.488 2.907 14.184 1.00 92.06 97 ALA A C 1
ATOM 737 O O . ALA A 1 97 ? -5.085 2.196 15.107 1.00 92.06 97 ALA A O 1
ATOM 738 N N . TRP A 1 98 ? -5.943 2.391 13.038 1.00 93.44 98 TRP A N 1
ATOM 739 C CA . TRP A 1 98 ? -5.979 0.958 12.771 1.00 93.44 98 TRP A CA 1
ATOM 740 C C . TRP A 1 98 ? -4.585 0.328 12.854 1.00 93.44 98 TRP A C 1
ATOM 742 O O . TRP A 1 98 ? -4.449 -0.735 13.466 1.00 93.44 98 TRP A O 1
ATOM 752 N N . ALA A 1 99 ? -3.560 0.972 12.282 1.00 90.44 99 ALA A N 1
ATOM 753 C CA . ALA A 1 99 ? -2.189 0.468 12.287 1.00 90.44 99 ALA A CA 1
ATOM 754 C C . ALA A 1 99 ? -1.653 0.343 13.718 1.00 90.44 99 ALA A C 1
ATOM 756 O O . ALA A 1 99 ? -1.191 -0.733 14.100 1.00 90.44 99 ALA A O 1
ATOM 757 N N . THR A 1 100 ? -1.810 1.386 14.538 1.00 88.19 100 THR A N 1
ATOM 758 C CA . THR A 1 100 ? -1.423 1.360 15.957 1.00 88.19 100 THR A CA 1
ATOM 759 C C . THR A 1 100 ? -2.144 0.246 16.723 1.00 88.19 100 THR A C 1
ATOM 761 O O . THR A 1 100 ? -1.509 -0.520 17.444 1.00 88.19 100 THR A O 1
ATOM 764 N N . GLN A 1 101 ? -3.456 0.087 16.523 1.00 90.19 101 GLN A N 1
ATOM 765 C CA . GLN A 1 101 ? -4.260 -0.908 17.245 1.00 90.19 101 GLN A CA 1
ATOM 766 C C . GLN A 1 101 ? -3.966 -2.356 16.830 1.00 90.19 101 GLN A C 1
ATOM 768 O O . GLN A 1 101 ? -3.972 -3.259 17.664 1.00 90.19 101 GLN A O 1
ATOM 773 N N . ASN A 1 102 ? -3.747 -2.606 15.537 1.00 88.81 102 ASN A N 1
ATOM 774 C CA . ASN A 1 102 ? -3.704 -3.966 14.996 1.00 88.81 102 ASN A CA 1
ATOM 775 C C . ASN A 1 102 ? -2.291 -4.469 14.727 1.00 88.81 102 ASN A C 1
ATOM 777 O O . ASN A 1 102 ? -2.028 -5.670 14.844 1.00 88.81 102 ASN A O 1
ATOM 781 N N . LEU A 1 103 ? -1.392 -3.582 14.320 1.00 84.56 103 LEU A N 1
ATOM 782 C CA . LEU A 1 103 ? -0.026 -3.938 13.950 1.00 84.56 103 LEU A CA 1
ATOM 783 C C . LEU A 1 103 ? 0.962 -3.678 15.094 1.00 84.56 103 LEU A C 1
ATOM 785 O O . LEU A 1 103 ? 2.079 -4.198 15.062 1.00 84.56 103 LEU A O 1
ATOM 789 N N . GLY A 1 104 ? 0.505 -2.962 16.125 1.00 81.75 104 GLY A N 1
ATOM 790 C CA . GLY A 1 104 ? 1.270 -2.596 17.304 1.00 81.75 104 GLY A CA 1
ATOM 791 C C . GLY A 1 104 ? 2.178 -1.395 17.063 1.00 81.75 104 GLY A C 1
ATOM 792 O O . GLY A 1 104 ? 2.221 -0.808 15.975 1.00 81.75 104 GLY A O 1
ATOM 793 N N . GLU A 1 105 ? 2.922 -1.053 18.110 1.00 81.75 105 GLU A N 1
ATOM 794 C CA . GLU A 1 105 ? 3.912 0.015 18.052 1.00 81.75 105 GLU A CA 1
ATOM 795 C C . GLU A 1 105 ? 5.049 -0.341 17.076 1.00 81.75 105 GLU A C 1
ATOM 797 O O . GLU A 1 105 ? 5.535 -1.484 17.074 1.00 81.75 105 GLU A O 1
ATOM 802 N N . PRO A 1 106 ? 5.486 0.614 16.236 1.00 82.69 106 PRO A N 1
ATOM 803 C CA . PRO A 1 106 ? 6.692 0.462 15.435 1.00 82.69 106 PRO A CA 1
ATOM 804 C C . PRO A 1 106 ? 7.919 0.111 16.289 1.00 82.69 106 PRO A C 1
ATOM 806 O O . PRO A 1 106 ? 8.019 0.482 17.458 1.00 82.69 106 PRO A O 1
ATOM 809 N N . ALA A 1 107 ? 8.892 -0.581 15.694 1.00 82.50 107 ALA A N 1
ATOM 810 C CA . ALA A 1 107 ? 10.201 -0.753 16.320 1.00 82.50 107 ALA A CA 1
ATOM 811 C C . ALA A 1 107 ? 10.889 0.609 16.544 1.00 82.50 107 ALA A C 1
ATOM 813 O O . ALA A 1 107 ? 10.565 1.577 15.848 1.00 82.50 107 ALA A O 1
ATOM 814 N N . PRO A 1 108 ? 11.880 0.698 17.455 1.00 80.69 108 PRO A N 1
ATOM 815 C CA . PRO A 1 108 ? 12.697 1.898 17.593 1.00 80.69 108 PRO A CA 1
ATOM 816 C C . PRO A 1 108 ? 13.217 2.371 16.231 1.00 80.69 108 PRO A C 1
ATOM 818 O O . PRO A 1 108 ? 13.666 1.560 15.422 1.00 80.69 108 PRO A O 1
ATOM 821 N N . ARG A 1 109 ? 13.137 3.684 15.979 1.00 81.81 109 ARG A N 1
ATOM 822 C CA . ARG A 1 109 ? 13.459 4.327 14.688 1.00 81.81 109 ARG A CA 1
ATOM 823 C C . ARG A 1 109 ? 12.547 3.956 13.519 1.00 81.81 109 ARG A C 1
ATOM 825 O O . ARG A 1 109 ? 12.864 4.298 12.393 1.00 81.81 109 ARG A O 1
ATOM 832 N N . SER A 1 110 ? 11.423 3.290 13.738 1.00 83.19 110 SER A N 1
ATOM 833 C CA . SER A 1 110 ? 10.420 3.083 12.694 1.00 83.19 110 SER A CA 1
ATOM 834 C C . SER A 1 110 ? 9.153 3.872 13.002 1.00 83.19 110 SER A C 1
ATOM 836 O O . SER A 1 110 ? 8.873 4.193 14.155 1.00 83.19 110 SER A O 1
ATOM 838 N N . ARG A 1 111 ? 8.383 4.213 11.970 1.00 85.69 111 ARG A N 1
ATOM 839 C CA . ARG A 1 111 ? 7.071 4.847 12.116 1.00 85.69 111 ARG A CA 1
ATOM 840 C C . ARG A 1 111 ? 6.112 4.395 11.025 1.00 85.69 111 ARG A C 1
ATOM 842 O O . ARG A 1 111 ? 6.515 4.164 9.884 1.00 85.69 111 ARG A O 1
ATOM 849 N N . TRP A 1 112 ? 4.834 4.326 11.378 1.00 86.75 112 TRP A N 1
ATOM 850 C CA . TRP A 1 112 ? 3.763 4.260 10.392 1.00 86.75 112 TRP A CA 1
ATOM 851 C C . TRP A 1 112 ? 3.655 5.610 9.684 1.00 86.75 112 TRP A C 1
ATOM 853 O O . TRP A 1 112 ? 3.633 6.653 10.338 1.00 86.75 112 TRP A O 1
ATOM 863 N N . ILE A 1 113 ? 3.621 5.580 8.356 1.00 88.12 113 ILE A N 1
ATOM 864 C CA . ILE A 1 113 ? 3.311 6.732 7.515 1.00 88.12 113 ILE A CA 1
ATOM 865 C C . ILE A 1 113 ? 1.978 6.445 6.841 1.00 88.12 113 ILE A C 1
ATOM 867 O O . ILE A 1 113 ? 1.816 5.388 6.224 1.00 88.12 113 ILE A O 1
ATOM 871 N N . VAL A 1 114 ? 1.050 7.392 6.970 1.00 91.06 114 VAL A N 1
ATOM 872 C CA . VAL A 1 114 ? -0.236 7.371 6.280 1.00 91.06 114 VAL A CA 1
ATOM 873 C C . VAL A 1 114 ? -0.435 8.682 5.543 1.00 91.06 114 VAL A C 1
ATOM 875 O O . VAL A 1 114 ? -0.498 9.742 6.160 1.00 91.06 114 VAL A O 1
ATOM 878 N N . GLU A 1 115 ? -0.534 8.599 4.223 1.00 91.44 115 GLU A N 1
ATOM 879 C CA . GLU A 1 115 ? -0.628 9.752 3.322 1.00 91.44 115 GLU A CA 1
ATOM 880 C C . GLU A 1 115 ? -1.686 9.492 2.245 1.00 91.44 115 GLU A C 1
ATOM 882 O O . GLU A 1 115 ? -2.157 8.367 2.092 1.00 91.44 115 GLU A O 1
ATOM 887 N N . ALA A 1 116 ? -2.090 10.523 1.502 1.00 90.94 116 ALA A N 1
ATOM 888 C CA . ALA A 1 116 ? -2.977 10.337 0.355 1.00 90.94 116 ALA A CA 1
ATOM 889 C C . ALA A 1 116 ? -2.263 9.542 -0.749 1.00 90.94 116 ALA A C 1
ATOM 891 O O . ALA A 1 116 ? -1.078 9.765 -1.004 1.00 90.94 116 ALA A O 1
ATOM 892 N N . SER A 1 117 ? -2.979 8.640 -1.423 1.00 88.12 117 SER A N 1
ATOM 893 C CA . SER A 1 117 ? -2.401 7.925 -2.560 1.00 88.12 117 SER A CA 1
ATOM 894 C C . SER A 1 117 ? -2.219 8.870 -3.750 1.00 88.12 117 SER A C 1
ATOM 896 O O . SER A 1 117 ? -3.189 9.513 -4.159 1.00 88.12 117 SER A O 1
ATOM 898 N N . PRO A 1 118 ? -1.022 8.928 -4.360 1.00 83.75 118 PRO A N 1
ATOM 899 C CA . PRO A 1 118 ? -0.815 9.686 -5.588 1.00 83.75 118 PRO A CA 1
ATOM 900 C C . PRO A 1 118 ? -1.535 9.060 -6.790 1.00 83.75 118 PRO A C 1
ATOM 902 O O . PRO A 1 118 ? -1.817 9.760 -7.758 1.00 83.75 118 PRO A O 1
ATOM 905 N N . LEU A 1 119 ? -1.836 7.756 -6.741 1.00 86.12 119 LEU A N 1
ATOM 906 C CA . LEU A 1 119 ? -2.421 7.020 -7.863 1.00 86.12 119 LEU A CA 1
ATOM 907 C C . LEU A 1 119 ? -3.942 6.846 -7.741 1.00 86.12 119 LEU A C 1
ATOM 909 O O . LEU A 1 119 ? -4.640 6.748 -8.749 1.00 86.12 119 LEU A O 1
ATOM 913 N N . TYR A 1 120 ? -4.468 6.822 -6.514 1.00 89.50 120 TYR A N 1
ATOM 914 C CA . TYR A 1 120 ? -5.873 6.529 -6.242 1.00 89.50 120 TYR A CA 1
ATOM 915 C C . TYR A 1 120 ? -6.543 7.685 -5.484 1.00 89.50 120 TYR A C 1
ATOM 917 O O . TYR A 1 120 ? -6.425 7.809 -4.266 1.00 89.50 120 TYR A O 1
ATOM 925 N N . SER A 1 121 ? -7.295 8.524 -6.203 1.00 91.25 121 SER A N 1
ATOM 926 C CA . SER A 1 121 ? -8.000 9.671 -5.611 1.00 91.25 121 SER A CA 1
ATOM 927 C C . SER A 1 121 ? -9.003 9.244 -4.532 1.00 91.25 121 SER A C 1
ATOM 929 O O . SER A 1 121 ? -9.847 8.379 -4.770 1.00 91.25 121 SER A O 1
ATOM 931 N N . GLY A 1 122 ? -8.911 9.856 -3.346 1.00 92.25 122 GLY A N 1
ATOM 932 C CA . GLY A 1 122 ? -9.748 9.538 -2.182 1.00 92.25 122 GLY A CA 1
ATOM 933 C C . GLY A 1 122 ? -9.258 8.359 -1.331 1.00 92.25 122 GLY A C 1
ATOM 934 O O . GLY A 1 122 ? -9.919 8.007 -0.356 1.00 92.25 122 GLY A O 1
ATOM 935 N N . TYR A 1 123 ? -8.112 7.760 -1.666 1.00 94.69 123 TYR A N 1
ATOM 936 C CA . TYR A 1 123 ? -7.518 6.649 -0.922 1.00 94.69 123 TYR A CA 1
ATOM 937 C C . TYR A 1 123 ? -6.306 7.114 -0.116 1.00 94.69 123 TYR A C 1
ATOM 939 O O . TYR A 1 123 ? -5.646 8.096 -0.458 1.00 94.69 123 TYR A O 1
ATOM 947 N N . SER A 1 124 ? -5.994 6.363 0.936 1.00 94.69 124 SER A N 1
ATOM 948 C CA . SER A 1 124 ? -4.790 6.544 1.744 1.00 94.69 124 SER A CA 1
ATOM 949 C C . SER A 1 124 ? -3.817 5.388 1.531 1.00 94.69 124 SER A C 1
ATOM 951 O O . SER A 1 124 ? -4.231 4.243 1.349 1.00 94.69 124 SER A O 1
ATOM 953 N N . GLU A 1 125 ? -2.524 5.672 1.606 1.00 92.12 125 GLU A N 1
ATOM 954 C CA . GLU A 1 125 ? -1.449 4.686 1.612 1.00 92.12 125 GLU A CA 1
ATOM 955 C C . GLU A 1 125 ? -0.876 4.552 3.012 1.00 92.12 125 GLU A C 1
ATOM 957 O O . GLU A 1 125 ? -0.389 5.524 3.579 1.00 92.12 125 GLU A O 1
ATOM 962 N N . LEU A 1 126 ? -0.912 3.339 3.555 1.00 91.19 126 LEU A N 1
ATOM 963 C CA . LEU A 1 126 ? -0.273 2.976 4.812 1.00 91.19 126 LEU A CA 1
ATOM 964 C C . LEU A 1 126 ? 1.023 2.220 4.519 1.00 91.19 126 LEU A C 1
ATOM 966 O O . LEU A 1 126 ? 0.997 1.151 3.903 1.00 91.19 126 LEU A O 1
ATOM 970 N N . ARG A 1 127 ? 2.147 2.734 5.016 1.00 87.56 127 ARG A N 1
ATOM 971 C CA . ARG A 1 127 ? 3.473 2.114 4.880 1.00 87.56 127 ARG A CA 1
ATOM 972 C C . ARG A 1 127 ? 4.287 2.229 6.162 1.00 87.56 127 ARG A C 1
ATOM 974 O O . ARG A 1 127 ? 4.040 3.092 7.002 1.00 87.56 127 ARG A O 1
ATOM 981 N N . CYS A 1 128 ? 5.278 1.358 6.303 1.00 83.62 128 CYS A N 1
ATOM 982 C CA . CYS A 1 128 ? 6.287 1.469 7.352 1.00 83.62 128 CYS A CA 1
ATOM 983 C C . CYS A 1 128 ? 7.512 2.206 6.803 1.00 83.62 128 CYS A C 1
ATOM 985 O O . CYS A 1 128 ? 8.033 1.837 5.750 1.00 83.62 128 CYS A O 1
ATOM 987 N N . ALA A 1 129 ? 7.982 3.216 7.529 1.00 80.12 129 ALA A N 1
ATOM 988 C CA . ALA A 1 129 ? 9.259 3.866 7.272 1.00 80.12 129 ALA A CA 1
ATOM 989 C C . ALA A 1 129 ? 10.215 3.612 8.434 1.00 80.12 129 ALA A C 1
ATOM 991 O O . ALA A 1 129 ? 9.810 3.689 9.594 1.00 80.12 129 ALA A O 1
ATOM 992 N N . THR A 1 130 ? 11.480 3.354 8.120 1.00 73.62 130 THR A N 1
ATOM 993 C CA . THR A 1 130 ? 12.547 3.177 9.107 1.00 73.62 130 THR A CA 1
ATOM 994 C C . THR A 1 130 ? 13.578 4.282 8.908 1.00 73.62 130 THR A C 1
ATOM 996 O O . THR A 1 130 ? 14.097 4.467 7.812 1.00 73.62 130 THR A O 1
ATOM 999 N N . SER A 1 131 ? 13.843 5.045 9.961 1.00 63.03 131 SER A N 1
ATOM 1000 C CA . SER A 1 131 ? 14.889 6.058 10.029 1.00 63.03 131 SE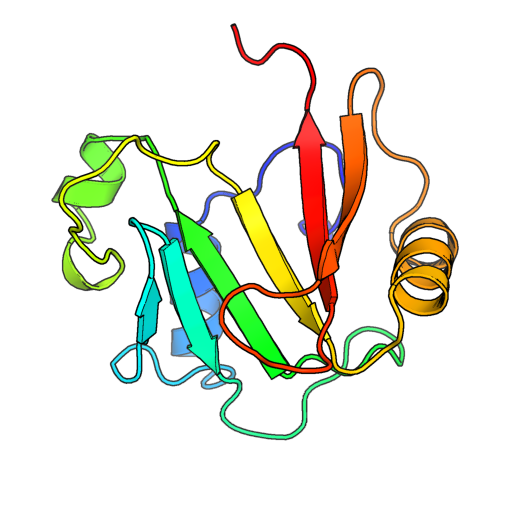R A CA 1
ATOM 1001 C C . SER A 1 131 ? 16.246 5.360 10.187 1.00 63.03 131 SER A C 1
ATOM 1003 O O . SER A 1 131 ? 16.524 4.791 11.245 1.00 63.03 131 SER A O 1
ATOM 1005 N N . GLY A 1 132 ? 17.091 5.418 9.155 1.00 52.84 132 GLY A N 1
ATOM 1006 C CA . GLY A 1 132 ? 18.482 4.951 9.211 1.00 52.84 132 GLY A CA 1
ATOM 1007 C C . GLY A 1 132 ? 18.687 3.475 8.864 1.00 52.84 132 GLY A C 1
ATOM 1008 O O . GLY A 1 132 ? 19.224 2.727 9.679 1.00 52.84 132 GLY A O 1
ATOM 1009 N N . ALA A 1 133 ? 18.267 3.065 7.666 1.00 40.06 133 ALA A N 1
ATOM 1010 C CA . ALA A 1 133 ? 18.988 2.022 6.940 1.00 40.06 133 ALA A CA 1
ATOM 1011 C C . ALA A 1 133 ? 20.022 2.755 6.071 1.00 40.06 133 ALA A C 1
ATOM 1013 O O . ALA A 1 133 ? 19.695 3.166 4.962 1.00 40.06 133 ALA A O 1
ATOM 1014 N N . ASP A 1 134 ? 21.184 2.975 6.690 1.00 35.59 134 ASP A N 1
ATOM 1015 C CA . ASP A 1 134 ? 22.389 3.687 6.233 1.00 35.59 134 ASP A CA 1
ATOM 1016 C C . ASP A 1 134 ? 22.269 5.203 5.978 1.00 35.59 134 ASP A C 1
ATOM 1018 O O . ASP A 1 134 ? 21.663 5.645 4.977 1.00 35.59 134 ASP A O 1
#

Secondary structure (DSSP, 8-state):
--TTSBTB---HHHHHHHHHHTTSEEEEEEEEETTEEEEEEEEEEEETTEEEEEEEEE---HHHHHH-GGG----SSPPPP-EEEEEESS-HHHHHHHHHHHH-SPPTTEEEEEEE-SSSTT-EEEEEEES---